Protein AF-A0AA35YWH3-F1 (afdb_monomer_lite)

Secondary structure (DSSP, 8-state):
-HHHHHHHHHHHHHHHHS--SSS-HHHHHHHHHHHHHHHHHHHHHHHHTT--------------------------------------------------------HHHHHHHHHHHHHHHHHHHHHHHHHHHHHHHHHHHHHHHHHHHHS----HHHHHHHHHHTHHHHS---------

pLDDT: mean 71.63, std 16.94, range [37.78, 98.19]

Foldseek 3Di:
DVVVVVVVVVVVVCVLVVDDDDCPPVNSVVVCVVCVVVVVVVVVVVVVPPPPPDPPPDDDDDDDDDDDDDDDDDDDDDDDDDDDDDDDDDDPPPPPPPPVPPDPPDPVVVVVVVVVVVVVVVVVVVVVVVVVVVVVVVVVVVVVVVVCVVDDPPDVVNVVCCCVVVVVPPPPDPPDPPPD

Radius of gyration: 35.23 Å; chains: 1; bounding box: 55×60×104 Å

Organism: Lactuca saligna (NCBI:txid75948)

Structure (mmCIF, N/CA/C/O backbone):
data_AF-A0AA35YWH3-F1
#
_entry.id   AF-A0AA35YWH3-F1
#
loop_
_atom_site.group_PDB
_atom_site.id
_atom_site.type_symbol
_atom_site.label_atom_id
_atom_site.label_alt_id
_atom_site.label_comp_id
_atom_site.label_asym_id
_atom_site.label_entity_id
_atom_site.label_seq_id
_atom_site.pdbx_PDB_ins_code
_atom_site.Cartn_x
_atom_site.Cartn_y
_atom_site.Cartn_z
_atom_site.occupancy
_atom_site.B_iso_or_equiv
_atom_site.auth_seq_id
_atom_site.auth_comp_id
_atom_site.auth_asym_id
_atom_site.auth_atom_id
_atom_site.pdbx_PDB_model_num
ATOM 1 N N . MET A 1 1 ? 4.180 -10.939 4.803 1.00 52.88 1 MET A N 1
ATOM 2 C CA . MET A 1 1 ? 3.339 -10.892 6.023 1.00 52.88 1 MET A CA 1
ATOM 3 C C . MET A 1 1 ? 4.145 -10.960 7.328 1.00 52.88 1 MET A C 1
ATOM 5 O O . MET A 1 1 ? 3.693 -10.379 8.300 1.00 52.88 1 MET A O 1
ATOM 9 N N . LYS A 1 2 ? 5.352 -11.561 7.345 1.00 53.25 2 LYS A N 1
ATOM 10 C CA . LYS A 1 2 ? 6.250 -11.595 8.522 1.00 53.25 2 LYS A CA 1
ATOM 11 C C . LYS A 1 2 ? 6.628 -10.203 9.080 1.00 53.25 2 LYS A C 1
ATOM 13 O O . LYS A 1 2 ? 6.675 -10.046 10.289 1.00 53.25 2 LYS A O 1
ATOM 18 N N . SER A 1 3 ? 6.790 -9.186 8.218 1.00 69.00 3 SER A N 1
ATOM 19 C CA . SER A 1 3 ? 7.099 -7.800 8.638 1.00 69.00 3 SER A CA 1
ATOM 20 C C . SER A 1 3 ? 6.069 -7.237 9.620 1.00 69.00 3 SER A C 1
ATOM 22 O O . SER A 1 3 ? 6.427 -6.806 10.701 1.00 69.00 3 SER A O 1
ATOM 24 N N . CYS A 1 4 ? 4.775 -7.359 9.309 1.00 66.88 4 CYS A N 1
ATOM 25 C CA . CYS A 1 4 ? 3.712 -6.724 10.091 1.00 66.88 4 CYS A CA 1
ATOM 26 C C . CYS A 1 4 ? 3.617 -7.248 11.538 1.00 66.88 4 CYS A C 1
ATOM 28 O O . CYS A 1 4 ? 3.264 -6.496 12.441 1.00 66.88 4 CYS A O 1
ATOM 30 N N . ILE A 1 5 ? 3.961 -8.520 11.771 1.00 68.81 5 ILE A N 1
ATOM 31 C CA . ILE A 1 5 ? 3.957 -9.121 13.114 1.00 68.81 5 ILE A CA 1
ATOM 32 C C . ILE A 1 5 ? 5.144 -8.606 13.934 1.00 68.81 5 ILE A C 1
ATOM 34 O O . ILE A 1 5 ? 4.980 -8.262 15.103 1.00 68.81 5 ILE A O 1
ATOM 38 N N . ILE A 1 6 ? 6.323 -8.514 13.315 1.00 75.69 6 ILE A N 1
ATOM 39 C CA . ILE A 1 6 ? 7.528 -7.970 13.952 1.00 75.69 6 ILE A CA 1
ATOM 40 C C . ILE A 1 6 ? 7.308 -6.493 14.302 1.00 75.69 6 ILE A C 1
ATOM 42 O O . ILE A 1 6 ? 7.589 -6.089 15.428 1.00 75.69 6 ILE A O 1
ATOM 46 N N . ASP A 1 7 ? 6.711 -5.729 13.385 1.00 75.12 7 ASP A N 1
ATOM 47 C CA . ASP A 1 7 ? 6.410 -4.307 13.573 1.00 75.12 7 ASP A CA 1
ATOM 48 C C . ASP A 1 7 ? 5.403 -4.088 14.720 1.00 75.12 7 ASP A C 1
ATOM 50 O O . ASP A 1 7 ? 5.602 -3.227 15.579 1.00 75.12 7 ASP A O 1
ATOM 54 N N . ALA A 1 8 ? 4.349 -4.912 14.799 1.00 72.38 8 ALA A N 1
ATOM 55 C CA . ALA A 1 8 ? 3.363 -4.849 15.881 1.00 72.38 8 ALA A CA 1
ATOM 56 C C . ALA A 1 8 ? 3.957 -5.238 17.245 1.00 72.38 8 ALA A C 1
ATOM 58 O O . ALA A 1 8 ? 3.665 -4.596 18.258 1.00 72.38 8 ALA A O 1
ATOM 59 N N . ASN A 1 9 ? 4.807 -6.267 17.276 1.00 75.00 9 ASN A N 1
ATOM 60 C CA . ASN A 1 9 ? 5.492 -6.692 18.495 1.00 75.00 9 ASN A CA 1
ATOM 61 C C . ASN A 1 9 ? 6.470 -5.618 18.985 1.00 75.00 9 ASN A C 1
ATOM 63 O O . ASN A 1 9 ? 6.496 -5.338 20.183 1.00 75.00 9 ASN A O 1
ATOM 67 N N . GLY A 1 10 ? 7.215 -4.987 18.073 1.00 82.00 10 GLY A N 1
ATOM 68 C CA . GLY A 1 10 ? 8.122 -3.884 18.387 1.00 82.00 10 GLY A CA 1
ATOM 69 C C . GLY A 1 10 ? 7.387 -2.690 18.990 1.00 82.00 10 GLY A C 1
ATOM 70 O O . GLY A 1 10 ? 7.772 -2.214 20.053 1.00 82.00 10 GLY A O 1
ATOM 71 N N . LEU A 1 11 ? 6.272 -2.271 18.382 1.00 81.00 11 LEU A N 1
ATOM 72 C CA . LEU A 1 11 ? 5.473 -1.147 18.878 1.00 81.00 11 LEU A CA 1
ATOM 73 C C . LEU A 1 11 ? 4.878 -1.421 20.272 1.00 81.00 11 LEU A C 1
ATOM 75 O O . LEU A 1 11 ? 4.848 -0.540 21.127 1.00 81.00 11 LEU A O 1
ATOM 79 N N . LEU A 1 12 ? 4.403 -2.648 20.521 1.00 74.19 12 LEU A N 1
ATOM 80 C CA . LEU A 1 12 ? 3.870 -3.036 21.831 1.00 74.19 12 LEU A CA 1
ATOM 81 C C . LEU A 1 12 ? 4.956 -3.054 22.908 1.00 74.19 12 LEU A C 1
ATOM 83 O O . LEU A 1 12 ? 4.699 -2.607 24.028 1.00 74.19 12 LEU A O 1
ATOM 87 N N . LEU A 1 13 ? 6.149 -3.553 22.575 1.00 77.88 13 LEU A N 1
ATOM 88 C CA . LEU A 1 13 ? 7.289 -3.553 23.485 1.00 77.88 13 LEU A CA 1
ATOM 89 C C . LEU A 1 13 ? 7.717 -2.115 23.805 1.00 77.88 13 LEU A C 1
ATOM 91 O O . LEU A 1 13 ? 7.806 -1.755 24.979 1.00 77.88 13 LEU A O 1
ATOM 95 N N . ASP A 1 14 ? 7.834 -1.277 22.774 1.00 77.56 14 ASP A N 1
ATOM 96 C CA . ASP A 1 14 ? 8.206 0.133 22.882 1.00 77.56 14 ASP A CA 1
ATOM 97 C C . ASP A 1 14 ? 7.220 0.915 23.762 1.00 77.56 14 ASP A C 1
ATOM 99 O O . ASP A 1 14 ? 7.635 1.639 24.661 1.00 77.56 14 ASP A O 1
ATOM 103 N N . ILE A 1 15 ? 5.907 0.683 23.631 1.00 71.94 15 ILE A N 1
ATOM 104 C CA . ILE A 1 15 ? 4.883 1.280 24.514 1.00 71.94 15 ILE A CA 1
ATOM 105 C C . ILE A 1 15 ? 5.063 0.846 25.980 1.00 71.94 15 ILE A C 1
ATOM 107 O O . ILE A 1 15 ? 4.792 1.627 26.902 1.00 71.94 15 ILE A O 1
ATOM 111 N N . THR A 1 16 ? 5.489 -0.398 26.225 1.00 68.38 16 THR A N 1
ATOM 112 C CA . THR A 1 16 ? 5.736 -0.891 27.591 1.00 68.38 16 THR A CA 1
ATOM 113 C C . THR A 1 16 ? 7.057 -0.401 28.186 1.00 68.38 16 THR A C 1
ATOM 115 O O . THR A 1 16 ? 7.151 -0.284 29.417 1.00 68.38 16 THR A O 1
ATOM 118 N N . GLU A 1 17 ? 8.036 -0.081 27.339 1.00 71.44 17 GLU A N 1
ATOM 119 C CA . GLU A 1 17 ? 9.391 0.334 27.709 1.00 71.44 17 GLU A CA 1
ATOM 120 C C . GLU A 1 17 ? 9.503 1.863 27.857 1.00 71.44 17 GLU A C 1
ATOM 122 O O . GLU A 1 17 ? 9.901 2.341 28.916 1.00 71.44 17 GLU A O 1
ATOM 127 N N . THR A 1 18 ? 9.011 2.649 26.892 1.00 67.44 18 THR A N 1
ATOM 128 C CA . THR A 1 18 ? 9.148 4.126 26.858 1.00 67.44 18 THR A CA 1
ATOM 129 C C . THR A 1 18 ? 8.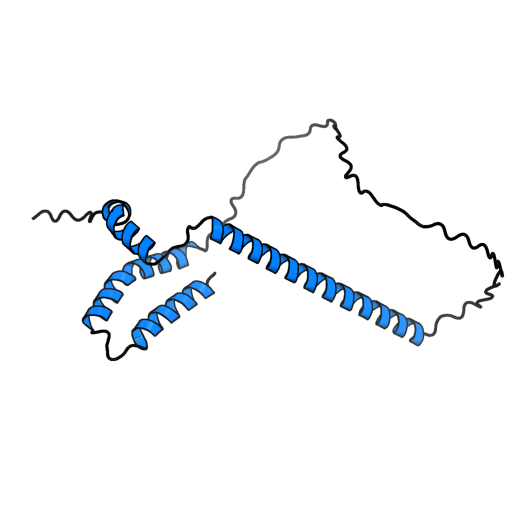318 4.896 27.891 1.00 67.44 18 THR A C 1
ATOM 131 O O . THR A 1 18 ? 8.551 6.086 28.111 1.00 67.44 18 THR A O 1
ATOM 134 N N . ARG A 1 19 ? 7.354 4.266 28.578 1.00 57.66 19 ARG A N 1
ATOM 135 C CA . ARG A 1 19 ? 6.594 4.919 29.664 1.00 57.66 19 ARG A CA 1
ATOM 136 C C . ARG A 1 19 ? 7.095 4.482 31.035 1.00 57.66 19 ARG A C 1
ATOM 138 O O . ARG A 1 19 ? 6.596 3.516 31.621 1.00 57.66 19 ARG A O 1
ATOM 145 N N . GLU A 1 20 ? 8.054 5.239 31.560 1.00 57.12 20 GLU A N 1
ATOM 146 C CA . GLU A 1 20 ? 8.771 4.898 32.793 1.00 57.12 20 GLU A CA 1
ATOM 147 C C . GLU A 1 20 ? 8.341 5.607 34.090 1.00 57.12 20 GLU A C 1
ATOM 149 O O . GLU A 1 20 ? 8.883 5.271 35.131 1.00 57.12 20 GLU A O 1
ATOM 154 N N . SER A 1 21 ? 7.334 6.491 34.140 1.00 55.59 21 SER A N 1
ATOM 155 C CA . SER A 1 21 ? 6.976 7.113 35.443 1.00 55.59 21 SER A CA 1
ATOM 156 C C . SER A 1 21 ? 5.499 7.147 35.827 1.00 55.59 21 SER A C 1
ATOM 158 O O . SER A 1 21 ? 5.190 7.317 37.003 1.00 55.59 21 SER A O 1
ATOM 160 N N . MET A 1 22 ? 4.568 6.938 34.891 1.00 54.66 22 MET A N 1
ATOM 161 C CA . MET A 1 22 ? 3.137 7.150 35.175 1.00 54.66 22 MET A CA 1
ATOM 162 C C . MET A 1 22 ? 2.283 5.883 35.095 1.00 54.66 22 MET A C 1
ATOM 164 O O . MET A 1 22 ? 1.234 5.790 35.730 1.00 54.66 22 MET A O 1
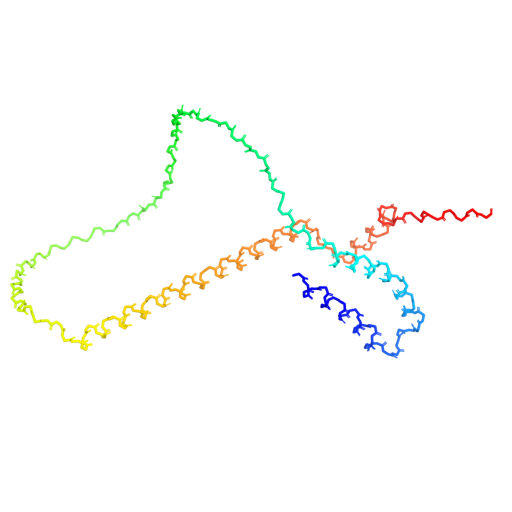ATOM 168 N N . ILE A 1 23 ? 2.733 4.878 34.341 1.00 58.81 23 ILE A N 1
ATOM 169 C CA . ILE A 1 23 ? 2.061 3.581 34.288 1.00 58.81 23 ILE A CA 1
ATOM 170 C C . ILE A 1 23 ? 2.609 2.756 35.445 1.00 58.81 23 ILE A C 1
ATOM 172 O O . ILE A 1 23 ? 3.671 2.142 35.345 1.00 58.81 23 ILE A O 1
ATOM 176 N N . THR A 1 24 ? 1.884 2.786 36.562 1.00 65.94 24 THR A N 1
ATOM 177 C CA . THR A 1 24 ? 2.186 1.997 37.757 1.00 65.94 24 THR A CA 1
ATOM 178 C C . THR A 1 24 ? 2.477 0.543 37.381 1.00 65.94 24 THR A C 1
ATOM 180 O O . THR A 1 24 ? 1.840 -0.032 36.496 1.00 65.94 24 THR A O 1
ATOM 183 N N . ILE A 1 25 ? 3.432 -0.074 38.081 1.00 69.56 25 ILE A N 1
ATOM 184 C CA . ILE A 1 25 ? 3.823 -1.489 37.933 1.00 69.56 25 ILE A CA 1
ATOM 185 C C . ILE A 1 25 ? 2.588 -2.410 37.855 1.00 69.56 25 ILE A C 1
ATOM 187 O O . ILE A 1 25 ? 2.570 -3.384 37.102 1.00 69.56 25 ILE A O 1
ATOM 191 N N . THR A 1 26 ? 1.516 -2.058 38.568 1.00 71.44 26 THR A N 1
ATOM 192 C CA . THR A 1 26 ? 0.206 -2.719 38.533 1.00 71.44 26 THR A CA 1
ATOM 193 C C . THR A 1 26 ? -0.437 -2.727 37.144 1.00 71.44 26 THR A C 1
ATOM 195 O O . THR A 1 26 ? -0.905 -3.775 36.699 1.00 71.44 26 THR A O 1
ATOM 198 N N . VAL A 1 27 ? -0.439 -1.597 36.435 1.00 74.75 27 VAL A N 1
ATOM 199 C CA . VAL A 1 27 ? -0.995 -1.492 35.079 1.00 74.75 27 VAL A CA 1
ATOM 200 C C . VAL A 1 27 ? -0.121 -2.257 34.085 1.00 74.75 27 VAL A C 1
ATOM 202 O O . VAL A 1 27 ? -0.668 -3.025 33.295 1.00 74.75 27 VAL A O 1
ATOM 205 N N . LYS A 1 28 ? 1.218 -2.172 34.182 1.00 74.88 28 LYS A N 1
ATOM 206 C CA . LYS A 1 28 ? 2.124 -2.999 33.352 1.00 74.88 28 LYS A CA 1
ATOM 207 C C . LYS A 1 28 ? 1.866 -4.498 33.565 1.00 74.88 28 LYS A C 1
ATOM 209 O O . LYS A 1 28 ? 1.711 -5.248 32.601 1.00 74.88 28 LYS A O 1
ATOM 214 N N . LYS A 1 29 ? 1.723 -4.933 34.823 1.00 79.88 29 LYS A N 1
ATOM 215 C CA . LYS A 1 29 ? 1.395 -6.324 35.181 1.00 79.88 29 LYS A CA 1
ATOM 216 C C . LYS A 1 29 ? 0.025 -6.746 34.643 1.00 79.88 29 LYS A C 1
ATOM 218 O O . LYS A 1 29 ? -0.120 -7.866 34.153 1.00 79.88 29 LYS A O 1
ATOM 223 N N . HIS A 1 30 ? -0.970 -5.862 34.708 1.00 80.88 30 HIS A N 1
ATOM 224 C CA . HIS A 1 30 ? -2.310 -6.127 34.190 1.00 80.88 30 HIS A CA 1
ATOM 225 C C . HIS A 1 30 ? -2.325 -6.253 32.659 1.00 80.88 30 HIS A C 1
ATOM 227 O O . HIS A 1 30 ? -2.864 -7.233 32.141 1.00 80.88 30 HIS A O 1
ATOM 233 N N . LEU A 1 31 ? -1.684 -5.321 31.941 1.00 79.25 31 LEU A N 1
ATOM 234 C CA . LEU A 1 31 ? -1.543 -5.383 30.483 1.00 79.25 31 LEU A CA 1
ATOM 235 C C . LEU A 1 31 ? -0.791 -6.641 30.049 1.00 79.25 31 LEU A C 1
ATOM 237 O O . LEU A 1 31 ? -1.290 -7.377 29.205 1.00 79.25 31 LEU A O 1
ATOM 241 N N . SER A 1 32 ? 0.351 -6.943 30.671 1.00 80.06 32 SER A N 1
ATOM 242 C CA . SER A 1 32 ? 1.123 -8.152 30.358 1.00 80.06 32 SER A CA 1
ATOM 243 C C . SER A 1 32 ? 0.289 -9.428 30.545 1.00 80.06 32 SER A C 1
ATOM 245 O O . SER A 1 32 ? 0.300 -10.314 29.688 1.00 80.06 32 SER A O 1
ATOM 247 N N . LYS A 1 33 ? -0.513 -9.509 31.618 1.00 87.94 33 LYS A N 1
ATOM 248 C CA . LYS A 1 33 ? -1.407 -10.653 31.862 1.00 87.94 33 LYS A CA 1
ATOM 249 C C . LYS A 1 33 ? -2.491 -10.785 30.784 1.00 87.94 33 LYS A C 1
ATOM 251 O O . LYS A 1 33 ? -2.793 -11.909 30.391 1.00 87.94 33 LYS A O 1
ATOM 256 N N . LYS A 1 34 ? -3.056 -9.670 30.304 1.00 85.25 34 LYS A N 1
ATOM 257 C CA . LYS A 1 34 ? -4.089 -9.664 29.252 1.00 85.25 34 LYS A CA 1
ATOM 258 C C . LYS A 1 34 ? -3.541 -9.904 27.846 1.00 85.25 34 LYS A C 1
ATOM 260 O O . LYS A 1 34 ? -4.227 -10.526 27.044 1.00 85.25 34 LYS A O 1
ATOM 265 N N . LEU A 1 35 ? -2.329 -9.441 27.549 1.00 82.81 35 LEU A N 1
ATOM 266 C CA . LEU A 1 35 ? -1.714 -9.597 26.228 1.00 82.81 35 LEU A CA 1
ATOM 267 C C . LEU A 1 35 ? -1.078 -10.979 26.026 1.00 82.81 35 LEU A C 1
ATOM 269 O O . LEU A 1 35 ? -0.942 -11.430 24.893 1.00 82.81 35 LEU A O 1
ATOM 273 N N . ARG A 1 36 ? -0.730 -11.696 27.103 1.00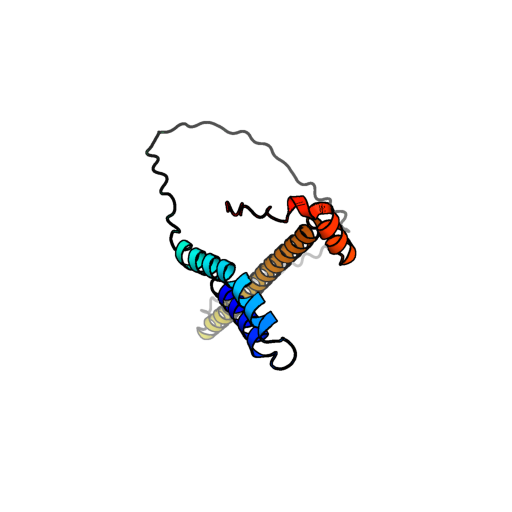 84.69 36 ARG A N 1
ATOM 274 C CA . ARG A 1 36 ? -0.084 -13.018 27.026 1.00 84.69 36 ARG A CA 1
ATOM 275 C C . ARG A 1 36 ? -0.828 -14.044 26.144 1.00 84.69 36 ARG A C 1
ATOM 277 O O . ARG A 1 36 ? -0.159 -14.683 25.335 1.00 84.69 36 ARG A O 1
ATOM 284 N N . PRO A 1 37 ? -2.162 -14.219 26.231 1.00 84.25 37 PRO A N 1
ATOM 285 C CA . PRO A 1 37 ? -2.884 -15.136 25.345 1.00 84.25 37 PRO A CA 1
ATOM 286 C C . PRO A 1 37 ? -2.841 -14.709 23.872 1.00 84.25 37 PRO A C 1
ATOM 288 O O . PRO A 1 37 ? -2.756 -15.563 22.995 1.00 84.25 37 PRO A O 1
ATOM 291 N N . VAL A 1 38 ? -2.847 -13.398 23.601 1.00 81.31 38 VAL A N 1
ATOM 292 C CA . VAL A 1 38 ? -2.771 -12.844 22.240 1.00 81.31 38 VAL A CA 1
ATOM 293 C C . VAL A 1 38 ? -1.417 -13.167 21.614 1.00 81.31 38 VAL A C 1
ATOM 295 O O . VAL A 1 38 ? -1.370 -13.698 20.508 1.00 81.31 38 VAL A O 1
ATOM 298 N N . PHE A 1 39 ? -0.321 -12.952 22.350 1.00 76.31 39 PHE A N 1
ATOM 299 C CA . PHE A 1 39 ? 1.014 -13.360 21.902 1.00 76.31 39 PHE A CA 1
ATOM 300 C C . PHE A 1 39 ? 1.107 -14.876 21.680 1.00 76.31 39 PHE A C 1
ATOM 302 O O . PHE A 1 39 ? 1.655 -15.317 20.674 1.00 76.31 39 PHE A O 1
ATOM 309 N N . ALA A 1 40 ? 0.514 -15.689 22.562 1.00 79.44 40 ALA A N 1
ATOM 310 C CA . ALA A 1 40 ? 0.487 -17.141 22.384 1.00 79.44 40 ALA A CA 1
ATOM 311 C C . ALA A 1 40 ? -0.278 -17.572 21.116 1.00 79.44 40 ALA A C 1
ATOM 313 O O . ALA A 1 40 ? 0.140 -18.507 20.434 1.00 79.44 40 ALA A O 1
ATOM 314 N N . MET A 1 41 ? -1.376 -16.891 20.774 1.00 80.06 41 MET A N 1
ATOM 315 C CA . MET A 1 41 ? -2.096 -17.118 19.518 1.00 80.06 41 MET A CA 1
ATOM 316 C C . MET A 1 41 ? -1.283 -16.682 18.296 1.00 80.06 41 MET A C 1
ATOM 318 O O . MET A 1 41 ? -1.219 -17.430 17.323 1.00 80.06 41 MET A O 1
ATOM 322 N N . LEU A 1 42 ? -0.640 -15.513 18.349 1.00 73.50 42 LEU A N 1
ATOM 323 C CA . LEU A 1 42 ? 0.199 -15.010 17.257 1.00 73.50 42 LEU A CA 1
ATOM 324 C C . LEU A 1 42 ? 1.368 -15.957 16.965 1.00 73.50 42 LEU A C 1
ATOM 326 O O . LEU A 1 42 ? 1.578 -16.310 15.809 1.00 73.50 42 LEU A O 1
ATOM 330 N N . HIS A 1 43 ? 2.047 -16.462 17.996 1.00 74.00 43 HIS A N 1
ATOM 331 C CA . HIS A 1 43 ? 3.114 -17.452 17.821 1.00 74.00 43 HIS A CA 1
ATOM 332 C C . HIS A 1 43 ? 2.610 -18.791 17.269 1.00 74.00 43 HIS A C 1
ATOM 334 O O . HIS A 1 43 ? 3.308 -19.445 16.497 1.00 74.00 43 HIS A O 1
ATOM 340 N N . ARG A 1 44 ? 1.384 -19.210 17.614 1.00 78.19 44 ARG A N 1
ATOM 341 C CA . ARG A 1 44 ? 0.767 -20.392 16.989 1.00 78.19 44 ARG A CA 1
ATOM 342 C C . ARG A 1 44 ? 0.496 -20.166 15.505 1.00 78.19 44 ARG A C 1
ATOM 344 O O . ARG A 1 44 ? 0.737 -21.067 14.713 1.00 78.19 44 ARG A O 1
ATOM 351 N N . LEU A 1 45 ? 0.028 -18.980 15.120 1.00 70.94 45 LEU A N 1
ATOM 352 C CA . LEU A 1 45 ? -0.190 -18.629 13.713 1.00 70.94 45 LEU A CA 1
ATOM 353 C C . LEU A 1 45 ? 1.125 -18.533 12.932 1.00 70.94 45 LEU A C 1
ATOM 355 O O . LEU A 1 45 ? 1.174 -18.949 11.776 1.00 70.94 45 LEU A O 1
ATOM 359 N N . GLU A 1 46 ? 2.191 -18.059 13.577 1.00 62.81 46 GLU A N 1
ATOM 360 C CA . GLU A 1 46 ? 3.537 -18.006 13.002 1.00 62.81 46 GLU A CA 1
ATOM 361 C C . GLU A 1 46 ? 4.057 -19.404 12.616 1.00 62.81 46 GLU A C 1
ATOM 363 O O . GLU A 1 46 ? 4.708 -19.541 11.584 1.00 62.81 46 GLU A O 1
ATOM 368 N N . GLY A 1 47 ? 3.677 -20.453 13.360 1.00 57.91 47 GLY A N 1
ATOM 369 C CA . GLY A 1 47 ? 3.976 -21.853 13.022 1.00 57.91 47 GLY A CA 1
ATOM 370 C C . GLY A 1 47 ? 2.979 -22.547 12.078 1.00 57.91 47 GLY A C 1
ATOM 371 O O . GLY A 1 47 ? 3.298 -23.597 11.527 1.00 57.91 47 GLY A O 1
ATOM 372 N N . VAL A 1 48 ? 1.774 -22.001 11.868 1.00 48.97 48 VAL A N 1
ATOM 373 C CA . VAL A 1 48 ? 0.723 -22.626 11.028 1.00 48.97 48 VAL A CA 1
ATOM 374 C C . VAL A 1 48 ? 0.801 -22.183 9.558 1.00 48.97 48 VAL A C 1
ATOM 376 O O . VAL A 1 48 ? 0.269 -22.858 8.678 1.00 48.97 48 VAL A O 1
ATOM 379 N N . MET A 1 49 ? 1.513 -21.097 9.242 1.00 50.41 49 MET A N 1
ATOM 380 C CA . MET A 1 49 ? 1.562 -20.537 7.881 1.00 50.41 49 MET A CA 1
ATOM 381 C C . MET A 1 49 ? 2.489 -21.254 6.875 1.00 50.41 49 MET A C 1
ATOM 383 O O . MET A 1 49 ? 2.616 -20.781 5.747 1.00 50.41 49 MET A O 1
ATOM 387 N N . GLU A 1 50 ? 3.106 -22.389 7.218 1.00 48.00 50 GLU A N 1
ATOM 388 C CA . GLU A 1 50 ? 4.069 -23.086 6.337 1.00 48.00 50 GLU A CA 1
ATOM 389 C C . GLU A 1 50 ? 3.510 -24.276 5.536 1.00 48.00 50 GLU A C 1
ATOM 391 O O . GLU A 1 50 ? 4.259 -24.968 4.852 1.00 48.00 50 GLU A O 1
ATOM 396 N N . SER A 1 51 ? 2.191 -24.490 5.521 1.00 47.97 51 SER A N 1
ATOM 397 C CA . SER A 1 51 ? 1.562 -25.502 4.655 1.00 47.97 51 SER A CA 1
ATOM 398 C C . SER A 1 51 ? 0.696 -24.876 3.561 1.00 47.97 51 SER A C 1
ATOM 400 O O . SER A 1 51 ? -0.508 -25.087 3.472 1.00 47.97 51 SER A O 1
ATOM 402 N N . SER A 1 52 ? 1.339 -24.157 2.640 1.00 46.34 52 SER A N 1
ATOM 403 C CA . SER A 1 52 ? 0.825 -23.974 1.277 1.00 46.34 52 SER A CA 1
ATOM 404 C C . SER A 1 52 ? 1.006 -25.264 0.461 1.00 46.34 52 SER A C 1
ATOM 406 O O . SER A 1 52 ? 1.559 -25.262 -0.639 1.00 46.34 52 SER A O 1
ATOM 408 N N . SER A 1 53 ? 0.544 -26.404 0.982 1.00 48.53 53 SER A N 1
ATOM 409 C CA . SER A 1 53 ? 0.345 -27.574 0.136 1.00 48.53 53 SER A CA 1
ATOM 410 C C . SER A 1 53 ? -0.887 -27.305 -0.721 1.00 48.53 53 SER A C 1
ATOM 412 O O . SER A 1 53 ? -2.031 -27.445 -0.300 1.00 48.53 53 SER A O 1
ATOM 414 N N . ILE A 1 54 ? -0.625 -26.871 -1.952 1.00 53.75 54 ILE A N 1
ATOM 415 C CA . ILE A 1 54 ? -1.580 -26.891 -3.058 1.00 53.75 54 ILE A CA 1
ATOM 416 C C . ILE A 1 54 ? -2.281 -28.260 -3.020 1.00 53.75 54 ILE A C 1
ATOM 418 O O . ILE A 1 54 ? -1.588 -29.277 -3.153 1.00 53.75 54 ILE A O 1
ATOM 422 N N . PRO A 1 55 ? -3.611 -28.339 -2.826 1.00 47.03 55 PRO A N 1
ATOM 423 C CA . PRO A 1 55 ? -4.304 -29.607 -2.948 1.00 47.03 55 PRO A CA 1
ATOM 424 C C . PRO A 1 55 ? -4.134 -30.065 -4.396 1.00 47.03 55 PRO A C 1
ATOM 426 O O . PRO A 1 55 ? -4.695 -29.481 -5.323 1.00 47.03 55 PRO A O 1
ATOM 429 N N . LYS A 1 56 ? -3.304 -31.092 -4.610 1.00 55.94 56 LYS A N 1
ATOM 430 C CA . LYS A 1 56 ? -3.235 -31.794 -5.890 1.00 55.94 56 LYS A CA 1
ATOM 431 C C . LYS A 1 56 ? -4.591 -32.459 -6.099 1.00 55.94 56 LYS A C 1
ATOM 433 O O . LYS A 1 56 ? -4.838 -33.550 -5.594 1.00 55.94 56 LYS A O 1
ATOM 438 N N . GLN A 1 57 ? -5.471 -31.776 -6.822 1.00 57.75 57 GLN A N 1
ATOM 439 C CA . GLN A 1 57 ? -6.708 -32.343 -7.329 1.00 57.75 57 GLN A CA 1
ATOM 440 C C . GLN A 1 57 ? -6.339 -33.410 -8.366 1.00 57.75 57 GLN A C 1
ATOM 442 O O . GLN A 1 57 ? -6.083 -33.120 -9.533 1.00 57.75 57 GLN A O 1
ATOM 447 N N . GLY A 1 58 ? -6.239 -34.654 -7.899 1.00 58.38 58 GLY A N 1
ATOM 448 C CA . GLY A 1 58 ? -6.196 -35.834 -8.746 1.00 58.38 58 GLY A CA 1
ATOM 449 C C . GLY A 1 58 ? -7.548 -36.010 -9.427 1.00 58.38 58 GLY A C 1
ATOM 450 O O . GLY A 1 58 ? -8.559 -36.222 -8.764 1.00 58.38 58 GLY A O 1
ATOM 451 N N . GLY A 1 59 ? -7.559 -35.905 -10.751 1.00 54.12 59 GLY A N 1
ATOM 452 C CA . GLY A 1 59 ? -8.735 -36.133 -11.583 1.00 54.12 59 GLY A CA 1
ATOM 453 C C . GLY A 1 59 ? -8.298 -36.613 -12.956 1.00 54.12 59 GLY A C 1
ATOM 454 O O . GLY A 1 59 ? -8.062 -35.823 -13.863 1.00 54.12 59 GLY A O 1
ATOM 455 N N . GLN A 1 60 ? -8.123 -37.923 -13.063 1.00 49.72 60 GLN A N 1
ATOM 456 C CA . GLN A 1 60 ? -7.734 -38.650 -14.260 1.00 49.72 60 GLN A CA 1
ATOM 457 C C . GLN A 1 60 ? -8.924 -38.721 -15.237 1.00 49.72 60 GLN A C 1
ATOM 459 O O . GLN A 1 60 ? -9.974 -39.239 -14.884 1.00 49.72 60 GLN A O 1
ATOM 464 N N . GLY A 1 61 ? -8.721 -38.165 -16.437 1.00 51.88 61 GLY A N 1
ATOM 465 C CA . GLY A 1 61 ? -9.314 -38.497 -17.742 1.00 51.88 61 GLY A CA 1
ATOM 466 C C . GLY A 1 61 ? -10.801 -38.842 -17.881 1.00 51.88 61 GLY A C 1
ATOM 467 O O . GLY A 1 61 ? -11.204 -39.922 -17.483 1.00 51.88 61 GLY A O 1
ATOM 468 N N . VAL A 1 62 ? -11.534 -38.047 -18.678 1.00 42.47 62 VAL A N 1
ATOM 469 C CA . VAL A 1 62 ? -12.479 -38.565 -19.689 1.00 42.47 62 VAL A CA 1
ATOM 470 C C . VAL A 1 62 ? -12.465 -37.667 -20.939 1.00 42.47 62 VAL A C 1
ATOM 472 O O . VAL A 1 62 ? -12.604 -36.449 -20.888 1.00 42.47 62 VAL A O 1
ATOM 475 N N . THR A 1 63 ? -12.242 -38.363 -22.045 1.00 48.44 63 THR A N 1
ATOM 476 C CA . THR A 1 63 ? -12.439 -38.137 -23.480 1.00 48.44 63 THR A CA 1
ATOM 477 C C . THR A 1 63 ? -13.440 -37.074 -23.966 1.00 48.44 63 THR A C 1
ATOM 479 O O . THR A 1 63 ? -14.570 -36.984 -23.507 1.00 48.44 63 THR A O 1
ATOM 482 N N . GLN A 1 64 ? -13.000 -36.375 -25.024 1.00 48.25 64 GLN A N 1
ATOM 483 C CA . GLN A 1 64 ? -13.728 -35.900 -26.216 1.00 48.25 64 GLN A CA 1
ATOM 484 C C . GLN A 1 64 ? -15.255 -35.695 -26.143 1.00 48.25 64 GLN A C 1
ATOM 486 O O . GLN A 1 64 ? -16.019 -36.653 -26.108 1.00 48.25 64 GLN A O 1
ATOM 491 N N . SER A 1 65 ? -15.697 -34.472 -26.456 1.00 45.84 65 SER A N 1
ATOM 492 C CA . SER A 1 65 ? -16.707 -34.277 -27.510 1.00 45.84 65 SER A CA 1
ATOM 493 C C . SER A 1 65 ? -16.637 -32.866 -28.111 1.00 45.84 65 SER A C 1
ATOM 495 O O . SER A 1 65 ? -16.475 -31.868 -27.415 1.00 45.84 65 SER A O 1
ATOM 497 N N . LYS A 1 66 ? -16.706 -32.818 -29.447 1.00 49.06 66 LYS A N 1
ATOM 498 C CA . LYS A 1 66 ? -16.973 -31.629 -30.267 1.00 49.06 66 LYS A CA 1
ATOM 499 C C . LYS A 1 66 ? -18.445 -31.233 -30.120 1.00 49.06 66 LYS A C 1
ATOM 501 O O . LYS A 1 66 ? -19.274 -32.139 -30.171 1.00 49.06 66 LYS A O 1
ATOM 506 N N . LYS A 1 67 ? -18.741 -29.926 -30.106 1.00 43.50 67 LYS A N 1
ATOM 507 C CA . LYS A 1 67 ? -19.782 -29.220 -30.902 1.00 43.50 67 LYS A CA 1
ATOM 508 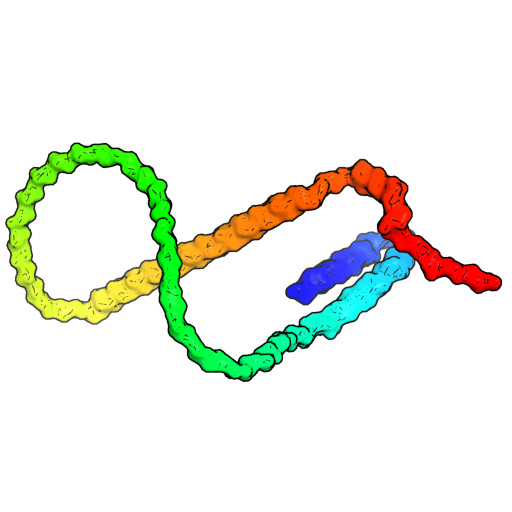C C . LYS A 1 67 ? -20.002 -27.809 -30.339 1.00 43.50 67 LYS A C 1
ATOM 510 O O . LYS A 1 67 ? -20.167 -27.654 -29.141 1.00 43.50 67 LYS A O 1
ATOM 515 N N . GLU A 1 68 ? -19.694 -26.799 -31.149 1.00 41.50 68 GLU A N 1
ATOM 516 C CA . GLU A 1 68 ? -20.633 -25.901 -31.859 1.00 41.50 68 GLU A CA 1
ATOM 517 C C . GLU A 1 68 ? -20.991 -24.647 -31.046 1.00 41.50 68 GLU A C 1
ATOM 519 O O . GLU A 1 68 ? -21.415 -24.722 -29.898 1.00 41.50 68 GLU A O 1
ATOM 524 N N . ASP A 1 69 ? -20.764 -23.497 -31.689 1.00 47.66 69 ASP A N 1
ATOM 525 C CA . ASP A 1 69 ? -21.012 -22.132 -31.218 1.00 47.66 69 ASP A CA 1
ATOM 526 C C . ASP A 1 69 ? -22.462 -21.896 -30.753 1.00 47.66 69 ASP A C 1
ATOM 528 O O . ASP A 1 69 ? -23.395 -22.568 -31.200 1.00 47.66 69 ASP A O 1
ATOM 532 N N . PRO A 1 70 ? -22.692 -20.830 -29.963 1.00 54.84 70 PRO A N 1
ATOM 533 C CA . PRO A 1 70 ? -23.255 -19.657 -30.627 1.00 54.84 70 PRO A CA 1
ATOM 534 C C . PRO A 1 70 ? -22.681 -18.308 -30.159 1.00 54.84 70 PRO A C 1
ATOM 536 O O . PRO A 1 70 ? -22.535 -18.001 -28.978 1.00 54.84 70 PRO A O 1
ATOM 539 N N . LYS A 1 71 ? -22.467 -17.455 -31.163 1.00 57.34 71 LYS A N 1
ATOM 540 C CA . LYS A 1 71 ? -22.329 -15.991 -31.118 1.00 57.34 71 LYS A CA 1
ATOM 541 C C . LYS A 1 71 ? -23.417 -15.346 -30.234 1.00 57.34 71 LYS A C 1
ATOM 543 O O . LYS A 1 71 ? -24.583 -15.719 -30.343 1.00 57.34 71 LYS A O 1
ATOM 548 N N . PRO A 1 72 ? -23.090 -14.271 -29.496 1.00 56.62 72 PRO A N 1
ATOM 549 C CA . PRO A 1 72 ? -23.646 -12.984 -29.910 1.00 56.62 72 PRO A CA 1
ATOM 550 C C . PRO A 1 72 ? -22.619 -11.848 -29.933 1.00 56.62 72 PRO A C 1
ATOM 552 O O . PRO A 1 72 ? -21.789 -11.657 -29.052 1.00 56.62 72 PRO A O 1
ATOM 555 N N . SER A 1 73 ? -22.750 -11.065 -30.999 1.00 52.47 73 SER A N 1
ATOM 556 C CA . SER A 1 73 ? -22.114 -9.780 -31.237 1.00 52.47 73 SER A CA 1
ATOM 557 C C . SER A 1 73 ? -22.727 -8.723 -30.319 1.00 52.47 73 SER A C 1
ATOM 559 O O . SER A 1 73 ? -23.918 -8.449 -30.425 1.00 52.47 73 SER A O 1
ATOM 561 N N . PHE A 1 74 ? -21.907 -8.085 -29.484 1.00 50.66 74 PHE A N 1
ATOM 562 C CA . PHE A 1 74 ? -22.240 -6.798 -28.877 1.00 50.66 74 PHE A CA 1
ATOM 563 C C . PHE A 1 74 ? -21.213 -5.753 -29.317 1.00 50.66 74 PHE A C 1
ATOM 565 O O . PHE A 1 74 ? -20.040 -5.805 -28.961 1.00 50.66 74 PHE A O 1
ATOM 572 N N . LYS A 1 75 ? -21.681 -4.825 -30.156 1.00 55.53 75 LYS A N 1
ATOM 573 C CA . LYS A 1 75 ? -20.991 -3.586 -30.529 1.00 55.53 75 LYS A CA 1
ATOM 574 C C . LYS A 1 75 ? -21.116 -2.574 -29.384 1.00 55.53 75 LYS A C 1
ATOM 576 O O . LYS A 1 75 ? -22.243 -2.329 -28.955 1.00 55.53 75 LYS A O 1
ATOM 581 N N . PRO A 1 76 ? -20.041 -1.879 -28.987 1.00 50.38 76 PRO A N 1
ATOM 582 C CA . PRO A 1 76 ? -20.159 -0.573 -28.355 1.00 50.38 76 PRO A CA 1
ATOM 583 C C . PRO A 1 76 ? -20.224 0.508 -29.441 1.00 50.38 76 PRO A C 1
ATOM 585 O O . PRO A 1 76 ? -19.297 0.692 -30.228 1.00 50.38 76 PRO A O 1
ATOM 588 N N . THR A 1 77 ? -21.349 1.213 -29.488 1.00 46.53 77 THR A N 1
ATOM 589 C CA . THR A 1 77 ? -21.561 2.420 -30.291 1.00 46.53 77 THR A CA 1
ATOM 590 C C . THR A 1 77 ? -20.743 3.569 -29.698 1.00 46.53 77 THR A C 1
ATOM 592 O O . THR A 1 77 ? -21.143 4.150 -28.694 1.00 46.53 77 THR A O 1
ATOM 595 N N . VAL A 1 78 ? -19.616 3.922 -30.321 1.00 51.59 78 VAL A N 1
ATOM 596 C CA . VAL A 1 78 ? -18.923 5.194 -30.068 1.00 51.59 78 VAL A CA 1
ATOM 597 C C . VAL A 1 78 ? -19.438 6.210 -31.086 1.00 51.59 78 VAL A C 1
ATOM 599 O O . VAL A 1 78 ? -19.202 6.079 -32.286 1.00 51.59 78 VAL A O 1
ATOM 602 N N . LYS A 1 79 ? -20.184 7.210 -30.607 1.00 47.75 79 LYS A N 1
ATOM 603 C CA . LYS A 1 79 ? -20.504 8.415 -31.376 1.00 47.75 79 LYS A CA 1
ATOM 604 C C . LYS A 1 79 ? -19.224 9.247 -31.505 1.00 47.75 79 LYS A C 1
ATOM 606 O O . LYS A 1 79 ? -18.819 9.885 -30.542 1.00 47.75 79 LYS A O 1
ATOM 611 N N . CYS A 1 80 ? -18.608 9.238 -32.684 1.00 37.78 80 CYS A N 1
ATOM 612 C CA . CYS A 1 80 ? -17.691 10.296 -33.105 1.00 37.78 80 CYS A CA 1
ATOM 613 C C . CYS A 1 80 ? -18.500 11.310 -33.914 1.00 37.78 80 CYS A C 1
ATOM 615 O O . CYS A 1 80 ? -18.913 11.026 -35.041 1.00 37.78 80 CYS A O 1
ATOM 617 N N . GLU A 1 81 ? -18.753 12.473 -33.323 1.00 45.38 81 GLU A N 1
ATOM 618 C CA . GLU A 1 81 ? -19.313 13.619 -34.027 1.00 45.38 81 GLU A CA 1
ATOM 619 C C . GLU A 1 81 ? -18.203 14.405 -34.738 1.00 45.38 81 GLU A C 1
ATOM 621 O O . GLU A 1 81 ? -17.247 14.882 -34.138 1.00 45.38 81 GLU A O 1
ATOM 626 N N . THR A 1 82 ? -18.418 14.536 -36.048 1.00 45.84 82 THR A N 1
ATOM 627 C CA . THR A 1 82 ? -18.119 15.687 -36.914 1.00 45.84 82 THR A CA 1
ATOM 628 C C . THR A 1 82 ? -16.669 16.117 -37.157 1.00 45.84 82 THR A C 1
ATOM 630 O O . THR A 1 82 ? -16.024 16.801 -36.373 1.00 45.84 82 THR A O 1
ATOM 633 N N . ALA A 1 83 ? -16.251 15.827 -38.392 1.00 56.50 83 ALA A N 1
ATOM 634 C CA . ALA A 1 83 ? -15.247 16.543 -39.168 1.00 56.50 83 ALA A CA 1
ATOM 635 C C . ALA A 1 83 ? -15.543 18.053 -39.300 1.00 56.50 83 ALA A C 1
ATOM 637 O O . ALA A 1 83 ? -16.700 18.473 -39.210 1.00 56.50 83 ALA A O 1
ATOM 638 N N . PRO A 1 84 ? -14.552 18.812 -39.793 1.00 54.72 84 PRO A N 1
ATOM 639 C CA . PRO A 1 84 ? -14.820 19.618 -40.972 1.00 54.72 84 PRO A CA 1
ATOM 640 C C . PRO A 1 84 ? -13.908 19.246 -42.144 1.00 54.72 84 PRO A C 1
ATOM 642 O O . PRO A 1 84 ? -12.696 19.090 -42.036 1.00 54.72 84 PRO A O 1
ATOM 645 N N . LYS A 1 85 ? -14.566 19.124 -43.299 1.00 60.41 85 LYS A N 1
ATOM 646 C CA . LYS A 1 85 ? -13.996 19.069 -44.643 1.00 60.41 85 LYS A CA 1
ATOM 647 C C . LYS A 1 85 ? -13.045 20.250 -44.868 1.00 60.41 85 LYS A C 1
ATOM 649 O O . LYS A 1 85 ? -13.510 21.375 -45.023 1.00 60.41 85 LYS A O 1
ATOM 654 N N . GLY A 1 86 ? -11.757 19.967 -45.009 1.00 51.38 86 GLY A N 1
ATOM 655 C CA . GLY A 1 86 ? -10.793 20.828 -45.689 1.00 51.38 86 GLY A CA 1
ATOM 656 C C . GLY A 1 86 ? -10.337 20.130 -46.961 1.00 51.38 86 GLY A C 1
ATOM 657 O O . GLY A 1 86 ? -9.538 19.202 -46.908 1.00 51.38 86 GLY A O 1
ATOM 658 N N . LYS A 1 87 ? -10.916 20.514 -48.100 1.00 65.19 87 LYS A N 1
ATOM 659 C CA . LYS A 1 87 ? -10.415 20.133 -49.420 1.00 65.19 87 LYS A CA 1
ATOM 660 C C . LYS A 1 87 ? -9.203 21.010 -49.708 1.00 65.19 87 LYS A C 1
ATOM 662 O O . LYS A 1 87 ? -9.411 22.188 -49.954 1.00 65.19 87 LYS A O 1
ATOM 667 N N . GLU A 1 88 ? -8.014 20.437 -49.805 1.00 57.25 88 GLU A N 1
ATOM 668 C CA . GLU A 1 88 ? -6.954 21.025 -50.623 1.00 57.25 88 GLU A CA 1
ATOM 669 C C . GLU A 1 88 ? -6.256 19.922 -51.416 1.00 57.25 88 GLU A C 1
ATOM 671 O O . GLU A 1 88 ? -5.542 19.068 -50.900 1.00 57.25 88 GLU A O 1
ATOM 676 N N . LYS A 1 89 ? -6.567 19.923 -52.716 1.00 64.00 89 LYS A N 1
ATOM 677 C CA . LYS A 1 89 ? -5.727 19.349 -53.756 1.00 64.00 89 LYS A CA 1
ATOM 678 C C . LYS A 1 89 ? -4.473 20.213 -53.824 1.00 64.00 89 LYS A C 1
ATOM 680 O O . LYS A 1 89 ? -4.628 21.375 -54.168 1.00 64.00 89 LYS A O 1
ATOM 685 N N . ILE A 1 90 ? -3.293 19.634 -53.653 1.00 55.88 90 ILE A N 1
ATOM 686 C CA . ILE A 1 90 ? -2.181 19.833 -54.589 1.00 55.88 90 ILE A CA 1
ATOM 687 C C . ILE A 1 90 ? -1.444 18.493 -54.664 1.00 55.88 90 ILE A C 1
ATOM 689 O O . ILE A 1 90 ? -0.731 18.085 -53.753 1.00 55.88 90 ILE A O 1
ATOM 693 N N . PHE A 1 91 ? -1.699 17.792 -55.766 1.00 52.06 91 PHE A N 1
ATOM 694 C CA . PHE A 1 91 ? -0.775 16.834 -56.353 1.00 52.06 91 PHE A CA 1
ATOM 695 C C . PHE A 1 91 ? 0.518 17.593 -56.668 1.00 52.06 91 PHE A C 1
ATOM 697 O O . PHE A 1 91 ? 0.484 18.494 -57.500 1.00 52.06 91 PHE A O 1
ATOM 704 N N . ASN A 1 92 ? 1.624 17.218 -56.038 1.00 52.78 92 ASN A N 1
ATOM 705 C CA . ASN A 1 92 ? 2.948 17.345 -56.636 1.00 52.78 92 ASN A CA 1
ATOM 706 C C . ASN A 1 92 ? 3.544 15.942 -56.639 1.00 52.78 92 ASN A C 1
ATOM 708 O O . ASN A 1 92 ? 4.197 15.504 -55.697 1.00 52.78 92 ASN A O 1
ATOM 712 N N . GLU A 1 93 ? 3.212 15.216 -57.700 1.00 58.19 93 GLU A N 1
ATOM 713 C CA . GLU A 1 93 ? 3.853 13.968 -58.086 1.00 58.19 93 GLU A CA 1
ATOM 714 C C . GLU A 1 93 ? 5.176 14.327 -58.775 1.00 58.19 93 GLU A C 1
ATOM 716 O O . GLU A 1 93 ? 5.319 14.244 -59.990 1.00 58.19 93 GLU A O 1
ATOM 721 N N . GLU A 1 94 ? 6.140 14.809 -57.990 1.00 56.41 94 GLU A N 1
ATOM 722 C CA . GLU A 1 94 ? 7.542 14.747 -58.388 1.00 56.41 94 GLU A CA 1
ATOM 723 C C . GLU A 1 94 ? 8.020 13.340 -58.051 1.00 56.41 94 GLU A C 1
ATOM 725 O O . GLU A 1 94 ? 8.271 12.994 -56.895 1.00 56.41 94 GLU A O 1
ATOM 730 N N . SER A 1 95 ? 8.093 12.497 -59.080 1.00 55.19 95 SER A N 1
ATOM 731 C CA . SER A 1 95 ? 8.796 11.226 -59.022 1.00 55.19 95 SER A CA 1
ATOM 732 C C . SER A 1 95 ? 10.274 11.519 -58.760 1.00 55.19 95 SER A C 1
ATOM 734 O O . SER A 1 95 ? 11.059 11.729 -59.689 1.00 55.19 95 SER A O 1
ATOM 736 N N . ILE A 1 96 ? 10.648 11.578 -57.485 1.00 59.91 96 ILE A N 1
ATOM 737 C CA . ILE A 1 96 ? 12.043 11.566 -57.069 1.00 59.91 96 ILE A CA 1
ATOM 738 C C . ILE A 1 96 ? 12.558 10.183 -57.458 1.00 59.91 96 ILE A C 1
ATOM 740 O O . ILE A 1 96 ? 12.288 9.184 -56.793 1.00 59.91 96 ILE A O 1
ATOM 744 N N . ILE A 1 97 ? 13.238 10.126 -58.601 1.00 59.25 97 ILE A N 1
ATOM 745 C CA . ILE A 1 97 ? 14.093 9.009 -58.978 1.00 59.25 97 ILE A CA 1
ATOM 746 C C . ILE A 1 97 ? 15.209 9.006 -57.938 1.00 59.25 97 ILE A C 1
ATOM 748 O O . ILE A 1 97 ? 16.223 9.689 -58.081 1.00 59.25 97 ILE A O 1
ATOM 752 N N . ASP A 1 98 ? 14.969 8.287 -56.846 1.00 56.47 98 ASP A N 1
ATOM 753 C CA . ASP A 1 98 ? 15.968 7.981 -55.840 1.00 56.47 98 ASP A CA 1
ATOM 754 C C . ASP A 1 98 ? 16.904 6.936 -56.454 1.00 56.47 98 ASP A C 1
ATOM 756 O O . ASP A 1 98 ? 16.789 5.733 -56.225 1.00 56.47 98 ASP A O 1
ATOM 760 N N . ASN A 1 99 ? 17.826 7.412 -57.297 1.00 58.41 99 ASN A N 1
ATOM 761 C CA . ASN A 1 99 ? 19.078 6.719 -57.588 1.00 58.41 99 ASN A CA 1
ATOM 762 C C . ASN A 1 99 ? 19.932 6.738 -56.307 1.00 58.41 99 ASN A C 1
ATOM 764 O O . ASN A 1 99 ? 21.022 7.312 -56.265 1.00 58.41 99 ASN A O 1
ATOM 768 N N . SER A 1 100 ? 19.405 6.130 -55.245 1.00 56.91 100 SER A N 1
ATOM 769 C CA . SER A 1 100 ? 20.148 5.786 -54.048 1.00 56.91 100 SER A CA 1
ATOM 770 C C . SER A 1 100 ? 20.995 4.589 -54.427 1.00 56.91 100 SER A C 1
ATOM 772 O O . SER A 1 100 ? 20.594 3.434 -54.296 1.00 56.91 100 SER A O 1
ATOM 774 N N . GLU A 1 101 ? 22.146 4.889 -55.025 1.00 59.38 101 GLU A N 1
ATOM 775 C CA . GLU A 1 101 ? 23.284 3.989 -55.061 1.00 59.38 101 GLU A CA 1
ATOM 776 C C . GLU A 1 101 ? 23.399 3.390 -53.655 1.00 59.38 101 GLU A C 1
ATOM 778 O O . GLU A 1 101 ? 23.636 4.126 -52.695 1.00 59.38 101 GLU A O 1
ATOM 783 N N . GLU A 1 102 ? 23.096 2.093 -53.547 1.00 60.44 102 GLU A N 1
ATOM 784 C CA . GLU A 1 102 ? 23.000 1.288 -52.328 1.00 60.44 102 GLU A CA 1
ATOM 785 C C . GLU A 1 102 ? 24.373 1.252 -51.643 1.00 60.44 102 GLU A C 1
ATOM 787 O O . GLU A 1 102 ? 25.126 0.283 -51.685 1.00 60.44 102 GLU A O 1
ATOM 792 N N . LYS A 1 103 ? 24.758 2.390 -51.072 1.00 65.00 103 LYS A N 1
ATOM 793 C CA . LYS A 1 103 ? 25.967 2.554 -50.290 1.00 65.00 103 LYS A CA 1
ATOM 794 C C . LYS A 1 103 ? 25.676 1.848 -48.988 1.00 65.00 103 LYS A C 1
ATOM 796 O O . LYS A 1 103 ? 24.857 2.332 -48.203 1.00 65.00 103 LYS A O 1
ATOM 801 N N . GLU A 1 104 ? 26.317 0.696 -48.795 1.00 70.94 104 GLU A N 1
ATOM 802 C CA . GLU A 1 104 ? 26.244 -0.033 -47.537 1.00 70.94 104 GLU A CA 1
ATOM 803 C C . GLU A 1 104 ? 26.374 0.970 -46.382 1.00 70.94 104 GLU A C 1
ATOM 805 O O . GLU A 1 104 ? 27.343 1.742 -46.345 1.00 70.94 104 GLU A O 1
ATOM 810 N N . PRO A 1 105 ? 25.376 1.034 -45.484 1.00 64.50 105 PRO A N 1
ATOM 811 C CA . PRO A 1 105 ? 25.391 1.997 -44.405 1.00 64.50 105 PRO A CA 1
ATOM 812 C C . PRO A 1 105 ? 26.654 1.772 -43.583 1.00 64.50 105 PRO A C 1
ATOM 814 O O . PRO A 1 105 ? 26.922 0.660 -43.122 1.00 64.50 105 PRO A O 1
ATOM 817 N N . ASP A 1 106 ? 27.426 2.845 -43.417 1.00 81.62 106 ASP A N 1
ATOM 818 C CA . ASP A 1 106 ? 28.634 2.846 -42.604 1.00 81.62 106 ASP A CA 1
ATOM 819 C C . ASP A 1 106 ? 28.346 2.165 -41.256 1.00 81.62 106 ASP A C 1
ATOM 821 O O . ASP A 1 106 ? 27.318 2.415 -40.614 1.00 81.62 106 ASP A O 1
ATOM 825 N N . LYS A 1 107 ? 29.253 1.285 -40.816 1.00 86.25 107 LYS A N 1
ATOM 826 C CA . LYS A 1 107 ? 29.103 0.505 -39.577 1.00 86.25 107 LYS A CA 1
ATOM 827 C C . LYS A 1 107 ? 28.811 1.411 -38.375 1.00 86.25 107 LYS A C 1
ATOM 829 O O . LYS A 1 107 ? 28.094 1.000 -37.460 1.00 86.25 107 LYS A O 1
ATOM 834 N N . ASN A 1 108 ? 29.317 2.647 -38.392 1.00 86.81 108 ASN A N 1
ATOM 835 C CA . ASN A 1 108 ? 29.006 3.655 -37.380 1.00 86.81 108 ASN A CA 1
ATOM 836 C C . ASN A 1 108 ? 27.553 4.158 -37.433 1.00 86.81 108 ASN A C 1
ATOM 838 O O . ASN A 1 108 ? 26.936 4.321 -36.381 1.00 86.81 108 ASN A O 1
ATOM 842 N N . GLU A 1 109 ? 26.978 4.373 -38.617 1.00 86.69 109 GLU A N 1
ATOM 843 C CA . GLU A 1 109 ? 25.581 4.806 -38.763 1.00 86.69 109 GLU A CA 1
ATOM 844 C C . GLU A 1 109 ? 24.612 3.703 -38.316 1.00 86.69 109 GLU A C 1
ATOM 846 O O . GLU A 1 109 ? 23.650 3.974 -37.589 1.00 86.69 109 GLU A O 1
ATOM 851 N N . LEU A 1 110 ? 24.904 2.441 -38.656 1.00 88.00 110 LEU A N 1
ATOM 852 C CA . LEU A 1 110 ? 24.110 1.297 -38.199 1.00 88.00 110 LEU A CA 1
ATOM 853 C C . LEU A 1 110 ? 24.107 1.193 -36.663 1.00 88.00 110 LEU A C 1
ATOM 855 O O . LEU A 1 110 ? 23.061 0.974 -36.047 1.00 88.00 110 LEU A O 1
ATOM 859 N N . LYS A 1 111 ? 25.268 1.422 -36.031 1.00 90.56 111 LYS A N 1
ATOM 860 C CA . LYS A 1 111 ? 25.403 1.447 -34.569 1.00 90.56 111 LYS A CA 1
ATOM 861 C C . LYS A 1 111 ? 24.586 2.581 -33.936 1.00 90.56 111 LYS A C 1
ATOM 863 O O . LYS A 1 111 ? 23.832 2.325 -33.000 1.00 90.56 111 LYS A O 1
ATOM 868 N N . ARG A 1 112 ? 24.648 3.801 -34.485 1.00 88.31 112 ARG A N 1
ATOM 869 C CA . ARG A 1 112 ? 23.868 4.955 -33.990 1.00 88.31 112 ARG A CA 1
ATOM 870 C C . ARG A 1 112 ? 22.357 4.770 -34.122 1.00 88.31 112 ARG A C 1
ATOM 872 O O . ARG A 1 112 ? 21.603 5.277 -33.292 1.00 88.31 112 ARG A O 1
ATOM 879 N N . ARG A 1 113 ? 21.887 4.089 -35.171 1.00 85.94 113 ARG A N 1
ATOM 880 C CA . ARG A 1 113 ? 20.458 3.760 -35.325 1.00 85.94 113 ARG A CA 1
ATOM 881 C C . ARG A 1 113 ? 20.004 2.765 -34.264 1.00 85.94 113 ARG A C 1
ATOM 883 O O . ARG A 1 113 ? 19.011 3.030 -33.597 1.00 85.94 113 ARG A O 1
ATOM 890 N N . LYS A 1 114 ? 20.782 1.703 -34.045 1.00 89.12 114 LYS A N 1
ATOM 891 C CA . LYS A 1 114 ? 20.489 0.692 -33.023 1.00 89.12 114 LYS A CA 1
ATOM 892 C C . LYS A 1 114 ? 20.474 1.273 -31.604 1.00 89.12 114 LYS A C 1
ATOM 894 O O . LYS A 1 114 ? 19.622 0.904 -30.806 1.00 89.12 114 LYS A O 1
ATOM 899 N N . GLU A 1 115 ? 21.378 2.203 -31.295 1.00 90.00 115 GLU A N 1
ATOM 900 C CA . GLU A 1 115 ? 21.387 2.907 -30.003 1.00 90.00 115 GLU A CA 1
ATOM 901 C C . GLU A 1 115 ? 20.139 3.781 -29.805 1.00 90.00 115 GLU A C 1
ATOM 903 O O . GLU A 1 115 ? 19.556 3.776 -28.724 1.00 90.00 115 GLU A O 1
ATOM 908 N N . ARG A 1 116 ? 19.684 4.492 -30.847 1.00 87.25 116 ARG A N 1
ATOM 909 C CA . ARG A 1 116 ? 18.442 5.283 -30.777 1.00 87.25 116 ARG A CA 1
ATOM 910 C C . ARG A 1 116 ? 17.202 4.411 -30.603 1.00 87.25 116 ARG A C 1
ATOM 912 O O . ARG A 1 116 ? 16.319 4.773 -29.836 1.00 87.25 116 ARG A O 1
ATOM 919 N N . GLU A 1 117 ? 17.139 3.283 -31.301 1.00 87.50 117 GLU A N 1
ATOM 920 C CA . GLU A 1 117 ? 16.030 2.332 -31.181 1.00 87.50 117 GLU A CA 1
ATOM 921 C C . GLU A 1 117 ? 15.971 1.725 -29.773 1.00 87.50 117 GLU A C 1
ATOM 923 O O . GLU A 1 117 ? 14.926 1.777 -29.130 1.00 87.50 117 GLU A O 1
ATOM 928 N N . ALA A 1 118 ? 17.118 1.298 -29.231 1.00 89.88 118 ALA A N 1
ATOM 929 C CA . ALA A 1 118 ? 17.207 0.797 -27.860 1.00 89.88 118 ALA A CA 1
ATOM 930 C C . ALA A 1 118 ? 16.773 1.842 -26.811 1.00 89.88 118 ALA A C 1
ATOM 932 O O . ALA A 1 118 ? 16.094 1.494 -25.847 1.00 89.88 118 ALA A O 1
ATOM 933 N N . GLN A 1 119 ? 17.113 3.123 -27.007 1.00 86.94 119 GLN A N 1
ATOM 934 C CA . GLN A 1 119 ? 16.651 4.200 -26.119 1.00 86.94 119 GLN A CA 1
ATOM 935 C C . GLN A 1 119 ? 15.133 4.412 -26.179 1.00 86.94 119 GLN A C 1
ATOM 937 O O . GLN A 1 119 ? 14.507 4.669 -25.149 1.00 86.94 119 GLN A O 1
ATOM 942 N N . MET A 1 120 ? 14.523 4.315 -27.366 1.00 84.44 120 MET A N 1
ATOM 943 C CA . MET A 1 120 ? 13.065 4.428 -27.482 1.00 84.44 120 MET A CA 1
ATOM 944 C C . MET A 1 120 ? 12.353 3.264 -26.790 1.00 84.44 120 MET A C 1
ATOM 946 O O . MET A 1 120 ? 11.337 3.485 -26.125 1.00 84.44 120 MET A O 1
ATOM 950 N N . ASP A 1 121 ? 12.901 2.055 -26.901 1.00 91.81 121 ASP A N 1
ATOM 951 C CA . ASP A 1 121 ? 12.360 0.872 -26.233 1.00 91.81 121 ASP A CA 1
ATOM 952 C C . ASP A 1 121 ? 12.425 1.003 -24.708 1.00 91.81 121 ASP A C 1
ATOM 954 O O . ASP A 1 121 ? 11.435 0.730 -24.024 1.00 91.81 121 ASP A O 1
ATOM 958 N N . GLU A 1 122 ? 13.543 1.493 -24.165 1.00 93.50 122 GLU A N 1
ATOM 959 C CA . GLU A 1 122 ? 13.695 1.734 -22.726 1.00 93.50 122 GLU A CA 1
ATOM 960 C C . GLU A 1 122 ? 12.668 2.753 -22.211 1.00 93.50 122 GLU A C 1
ATOM 962 O O . GLU A 1 122 ? 11.979 2.504 -21.220 1.00 93.50 122 GLU A O 1
ATOM 967 N N . HIS A 1 123 ? 12.473 3.861 -22.930 1.00 95.50 123 HIS A N 1
ATOM 968 C CA . HIS A 1 123 ? 11.473 4.862 -22.558 1.00 95.50 123 HIS A CA 1
ATOM 969 C C . HIS A 1 123 ? 10.043 4.290 -22.569 1.00 95.50 123 HIS A C 1
ATOM 971 O O . HIS A 1 123 ? 9.252 4.567 -21.665 1.00 95.50 123 HIS A O 1
ATOM 977 N N . GLN A 1 124 ? 9.702 3.445 -23.548 1.00 95.25 124 GLN A N 1
ATOM 978 C CA . GLN A 1 124 ? 8.399 2.770 -23.581 1.00 95.25 124 GLN A CA 1
ATOM 979 C C . GLN A 1 124 ? 8.215 1.760 -22.445 1.00 95.25 124 GLN A C 1
ATOM 981 O O . GLN A 1 124 ? 7.086 1.537 -21.998 1.00 95.25 124 GLN A O 1
ATOM 986 N N . ILE A 1 125 ? 9.289 1.110 -21.998 1.00 96.50 125 ILE A N 1
ATOM 987 C CA . ILE A 1 125 ? 9.244 0.220 -20.833 1.00 96.50 125 ILE A CA 1
ATOM 988 C C . ILE A 1 125 ? 8.942 1.042 -19.579 1.00 96.50 125 ILE A C 1
ATOM 990 O O . ILE A 1 125 ? 8.004 0.705 -18.857 1.00 96.50 125 ILE A O 1
ATOM 994 N N . ILE A 1 126 ? 9.653 2.156 -19.381 1.00 96.62 126 ILE A N 1
ATOM 995 C CA . ILE A 1 126 ? 9.458 3.048 -18.229 1.00 96.62 126 ILE A CA 1
ATOM 996 C C . ILE A 1 126 ? 8.023 3.590 -18.186 1.00 96.62 126 ILE A C 1
ATOM 998 O O . ILE A 1 126 ? 7.397 3.571 -17.126 1.00 96.62 126 ILE A O 1
ATOM 1002 N N . ILE A 1 127 ? 7.468 4.022 -19.326 1.00 97.38 127 ILE A N 1
ATOM 1003 C CA . ILE A 1 127 ? 6.072 4.489 -19.393 1.00 97.38 127 ILE A CA 1
ATOM 1004 C C . ILE A 1 127 ? 5.108 3.382 -18.957 1.00 97.38 127 ILE A C 1
ATOM 1006 O O . ILE A 1 127 ? 4.266 3.608 -18.089 1.00 97.38 127 ILE A O 1
ATOM 1010 N N . ARG A 1 128 ? 5.242 2.175 -19.521 1.00 97.12 128 ARG A N 1
ATOM 1011 C CA . ARG A 1 128 ? 4.344 1.054 -19.201 1.00 97.12 128 ARG A CA 1
ATOM 1012 C C . ARG A 1 128 ? 4.432 0.642 -17.734 1.00 97.12 128 ARG A C 1
ATOM 1014 O O . ARG A 1 128 ? 3.413 0.304 -17.133 1.00 97.12 128 ARG A O 1
ATOM 1021 N N . GLU A 1 129 ? 5.626 0.676 -17.153 1.00 97.81 129 GLU A N 1
ATOM 1022 C CA . GLU A 1 129 ? 5.828 0.387 -15.733 1.00 97.81 129 GLU A CA 1
ATOM 1023 C C . GLU A 1 129 ? 5.167 1.447 -14.838 1.00 97.81 129 GLU A C 1
ATOM 1025 O O . GLU A 1 129 ? 4.467 1.099 -13.882 1.00 97.81 129 GLU A O 1
ATOM 1030 N N . ALA A 1 130 ? 5.325 2.731 -15.172 1.00 97.94 130 ALA A N 1
ATOM 1031 C CA . ALA A 1 130 ? 4.697 3.827 -14.440 1.00 97.94 130 ALA A CA 1
ATOM 1032 C C . ALA A 1 130 ? 3.161 3.752 -14.497 1.00 97.94 130 ALA A C 1
ATOM 1034 O O . ALA A 1 130 ? 2.506 3.847 -13.457 1.00 97.94 130 ALA A O 1
ATOM 1035 N N . GLU A 1 131 ? 2.587 3.496 -15.676 1.00 97.88 131 GLU A N 1
ATOM 1036 C CA . GLU A 1 131 ? 1.139 3.321 -15.855 1.00 97.88 131 GLU A CA 1
ATOM 1037 C C . GLU A 1 131 ? 0.599 2.121 -15.064 1.00 97.88 131 GLU A C 1
ATOM 1039 O O . GLU A 1 131 ? -0.453 2.208 -14.422 1.00 97.88 131 GLU A O 1
ATOM 1044 N N . ALA A 1 132 ? 1.320 0.995 -15.071 1.00 98.19 132 ALA A N 1
ATOM 1045 C CA . ALA A 1 132 ? 0.934 -0.185 -14.304 1.00 98.19 132 ALA A CA 1
ATOM 1046 C C . ALA A 1 132 ? 0.940 0.099 -12.795 1.00 98.19 132 ALA A C 1
ATOM 1048 O O . ALA A 1 132 ? 0.008 -0.294 -12.087 1.00 98.19 132 ALA A O 1
ATOM 1049 N N . LYS A 1 133 ? 1.955 0.818 -12.306 1.00 97.56 133 LYS A N 1
ATOM 1050 C CA . LYS A 1 133 ? 2.058 1.204 -10.896 1.00 97.56 133 LYS A CA 1
ATOM 1051 C C . LYS A 1 133 ? 0.939 2.161 -10.483 1.00 97.56 133 LYS A C 1
ATOM 1053 O O . LYS A 1 133 ? 0.297 1.926 -9.459 1.00 97.56 133 LYS A O 1
ATOM 1058 N N . GLU A 1 134 ? 0.659 3.180 -11.294 1.00 97.81 134 GLU A N 1
ATOM 1059 C CA . GLU A 1 134 ? -0.437 4.124 -11.044 1.00 97.81 134 GLU A CA 1
ATOM 1060 C C . GLU A 1 134 ? -1.794 3.406 -11.010 1.00 97.81 134 GLU A C 1
ATOM 1062 O O . GLU A 1 134 ? -2.635 3.673 -10.148 1.00 97.81 134 GLU A O 1
ATOM 1067 N N . LYS A 1 135 ? -2.009 2.442 -11.914 1.00 98.19 135 LYS A N 1
ATOM 1068 C CA . LYS A 1 135 ? -3.238 1.644 -11.936 1.00 98.19 135 LYS A CA 1
ATOM 1069 C C . LYS A 1 135 ? -3.428 0.849 -10.641 1.00 98.19 135 LYS A C 1
ATOM 1071 O O . LYS A 1 135 ? -4.524 0.875 -10.083 1.00 98.19 135 LYS A O 1
ATOM 1076 N N . VAL A 1 136 ? -2.381 0.184 -10.149 1.00 97.81 136 VAL A N 1
ATOM 1077 C CA . VAL A 1 136 ? -2.434 -0.577 -8.887 1.00 97.81 136 VAL A CA 1
ATOM 1078 C C . VAL A 1 136 ? -2.743 0.341 -7.702 1.00 97.81 136 VAL A C 1
ATOM 1080 O O . VAL A 1 136 ? -3.567 -0.005 -6.855 1.00 97.81 136 VAL A O 1
ATOM 1083 N N . GLU A 1 137 ? -2.127 1.522 -7.648 1.00 97.88 137 GLU A N 1
ATOM 1084 C CA . GLU A 1 137 ? -2.379 2.502 -6.587 1.00 97.88 137 GLU A CA 1
ATOM 1085 C C . GLU A 1 137 ? -3.827 3.010 -6.612 1.00 97.88 137 GLU A C 1
ATOM 1087 O O . GLU A 1 137 ? -4.503 3.031 -5.579 1.00 97.88 137 GLU A O 1
ATOM 1092 N N . ARG A 1 138 ? -4.347 3.327 -7.802 1.00 97.94 138 ARG A N 1
ATOM 1093 C CA . ARG A 1 138 ? -5.736 3.763 -7.980 1.00 97.94 138 ARG A CA 1
ATOM 1094 C C . ARG A 1 138 ? -6.731 2.677 -7.567 1.00 97.94 138 ARG A C 1
ATOM 1096 O O . ARG A 1 138 ? -7.705 2.968 -6.875 1.00 97.94 138 ARG A O 1
ATOM 1103 N N . GLU A 1 139 ? -6.488 1.424 -7.949 1.00 97.88 139 GLU A N 1
ATOM 1104 C CA . GLU A 1 139 ? -7.322 0.285 -7.543 1.00 97.88 139 GLU A CA 1
ATOM 1105 C C . GLU A 1 139 ? -7.288 0.065 -6.022 1.00 97.88 139 GLU A C 1
ATOM 1107 O O . GLU A 1 139 ? -8.336 -0.148 -5.404 1.00 97.88 139 GLU A O 1
ATOM 1112 N N . ALA A 1 140 ? -6.113 0.183 -5.396 1.00 97.06 140 ALA A N 1
ATOM 1113 C CA . ALA A 1 140 ? -5.974 0.103 -3.944 1.00 97.06 140 ALA A CA 1
ATOM 1114 C C . ALA A 1 140 ? -6.738 1.231 -3.232 1.00 97.06 140 ALA A C 1
ATOM 1116 O O . ALA A 1 140 ? -7.408 0.982 -2.226 1.00 97.06 140 ALA A O 1
ATOM 1117 N N . GLN A 1 141 ? -6.700 2.451 -3.772 1.00 97.56 141 GLN A N 1
ATOM 1118 C CA . GLN A 1 141 ? -7.439 3.588 -3.229 1.00 97.56 141 GLN A CA 1
ATOM 1119 C C . GLN A 1 141 ? -8.955 3.392 -3.346 1.00 97.56 141 GLN A C 1
ATOM 1121 O O . GLN A 1 141 ? -9.672 3.578 -2.363 1.00 97.56 141 GLN A O 1
ATOM 1126 N N . VAL A 1 142 ? -9.451 2.942 -4.503 1.00 97.38 142 VAL A N 1
ATOM 1127 C CA . VAL A 1 142 ? -10.876 2.616 -4.690 1.00 97.38 142 VAL A CA 1
ATOM 1128 C C . VAL A 1 142 ? -11.314 1.518 -3.722 1.00 97.38 142 VAL A C 1
ATOM 1130 O O . VAL A 1 142 ? -12.368 1.626 -3.091 1.00 97.38 142 VAL A O 1
ATOM 1133 N N . MET A 1 143 ? -10.494 0.479 -3.545 1.00 95.62 143 MET A N 1
ATOM 1134 C CA . MET A 1 143 ? -10.767 -0.578 -2.574 1.00 95.62 143 MET A CA 1
ATOM 1135 C C . MET A 1 143 ? -10.832 -0.019 -1.148 1.00 95.62 143 MET A C 1
ATOM 1137 O O . MET A 1 143 ? -11.744 -0.370 -0.398 1.00 95.62 143 MET A O 1
ATOM 1141 N N . LEU A 1 144 ? -9.910 0.865 -0.769 1.00 95.19 144 LEU A N 1
ATOM 1142 C CA . LEU A 1 144 ? -9.903 1.491 0.551 1.00 95.19 144 LEU A CA 1
ATOM 1143 C C . LEU A 1 144 ? -11.167 2.325 0.786 1.00 95.19 144 LEU A C 1
ATOM 1145 O O . LEU A 1 144 ? -11.810 2.167 1.824 1.00 95.19 144 LEU A O 1
ATOM 1149 N N . GLU A 1 145 ? -11.556 3.158 -0.178 1.00 94.06 145 GLU A N 1
ATOM 1150 C CA . GLU A 1 145 ? -12.782 3.958 -0.092 1.00 94.06 145 GLU A CA 1
ATOM 1151 C C . GLU A 1 145 ? -14.035 3.073 -0.032 1.00 94.06 145 GLU A C 1
ATOM 1153 O O . GLU A 1 145 ? -14.901 3.286 0.816 1.00 94.06 145 GLU A O 1
ATOM 1158 N N . SER A 1 146 ? -14.103 1.999 -0.826 1.00 93.88 146 SER A N 1
ATOM 1159 C CA . SER A 1 146 ? -15.213 1.038 -0.736 1.00 93.88 146 SER A CA 1
ATOM 1160 C C . SER A 1 146 ? -15.290 0.353 0.634 1.00 93.88 146 SER A C 1
ATOM 1162 O O . SER A 1 146 ? -16.380 0.145 1.165 1.00 93.88 146 SER A O 1
ATOM 1164 N N . ARG A 1 147 ? -14.142 0.054 1.258 1.00 88.81 147 ARG A N 1
ATOM 1165 C CA . ARG A 1 147 ? -14.088 -0.542 2.600 1.00 88.81 147 ARG A CA 1
ATOM 1166 C C . ARG A 1 147 ? -14.515 0.452 3.669 1.00 88.81 147 ARG A C 1
ATOM 1168 O O . ARG A 1 147 ? -15.196 0.050 4.606 1.00 88.81 147 ARG A O 1
ATOM 1175 N N . LYS A 1 148 ? -14.180 1.737 3.522 1.00 88.88 148 LYS A N 1
ATOM 1176 C CA . LYS A 1 148 ? -14.674 2.791 4.422 1.00 88.88 148 LYS A CA 1
ATOM 1177 C C . LYS A 1 148 ? -16.200 2.883 4.417 1.00 88.88 148 LYS A C 1
ATOM 1179 O O . LYS A 1 148 ? -16.762 3.202 5.452 1.00 88.88 148 LYS A O 1
ATOM 1184 N N . LEU A 1 149 ? -16.869 2.568 3.305 1.00 88.62 149 LEU A N 1
ATOM 1185 C CA . LEU A 1 149 ? -18.338 2.546 3.238 1.00 88.62 149 LEU A CA 1
ATOM 1186 C C . LEU A 1 149 ? -18.967 1.335 3.945 1.00 88.62 149 LEU A C 1
ATOM 1188 O O . LEU A 1 149 ? -20.118 1.414 4.367 1.00 88.62 149 LEU A O 1
ATOM 1192 N N . LEU A 1 150 ? -18.233 0.226 4.088 1.00 89.31 150 LEU A N 1
ATOM 1193 C CA . LEU A 1 150 ? -18.719 -0.971 4.789 1.00 89.31 150 LEU A CA 1
ATOM 1194 C C . LEU A 1 150 ? -18.710 -0.805 6.307 1.00 89.31 150 LEU A C 1
ATOM 1196 O O . LEU A 1 150 ? -19.496 -1.449 7.001 1.00 89.31 150 LEU A O 1
ATOM 1200 N N . PHE A 1 151 ? -17.826 0.045 6.827 1.00 83.50 151 PHE A N 1
ATOM 1201 C CA . PHE A 1 151 ? -17.759 0.322 8.250 1.00 83.50 151 PHE A CA 1
ATOM 1202 C C . PHE A 1 151 ? -18.438 1.654 8.540 1.00 83.50 151 PHE A C 1
ATOM 1204 O O . PHE A 1 151 ? -18.048 2.679 7.984 1.00 83.50 151 PHE A O 1
ATOM 1211 N N . PRO A 1 152 ? -19.434 1.687 9.432 1.00 83.50 152 PRO A N 1
ATOM 1212 C CA . PRO A 1 152 ? -19.968 2.960 9.867 1.00 83.50 152 PRO A CA 1
ATOM 1213 C C . PRO A 1 152 ? -18.861 3.818 10.486 1.00 83.50 152 PRO A C 1
ATOM 1215 O O . PRO A 1 152 ? -17.892 3.301 11.042 1.00 83.50 152 PRO A O 1
ATOM 1218 N N . VAL A 1 153 ? -19.035 5.140 10.455 1.00 85.81 153 VAL A N 1
ATOM 1219 C CA . VAL A 1 153 ? -18.134 6.050 11.169 1.00 85.81 153 VAL A CA 1
ATOM 1220 C C . VAL A 1 153 ? -18.161 5.698 12.659 1.00 85.81 153 VAL A C 1
ATOM 1222 O O . VAL A 1 153 ? -19.148 5.940 13.364 1.00 85.81 153 VAL A O 1
ATOM 1225 N N . TRP A 1 154 ? -17.062 5.120 13.136 1.00 84.12 154 TRP A N 1
ATOM 1226 C CA . TRP A 1 154 ? -16.841 4.786 14.537 1.00 84.12 154 TRP A CA 1
ATOM 1227 C C . TRP A 1 154 ? -16.500 6.055 15.314 1.00 84.12 154 TRP A C 1
ATOM 1229 O O . TRP A 1 154 ? -15.342 6.368 15.582 1.00 84.12 154 TRP A O 1
ATOM 1239 N N . THR A 1 155 ? -17.526 6.834 15.648 1.00 89.56 155 THR A N 1
ATOM 1240 C CA . THR A 1 155 ? -17.359 7.958 16.572 1.00 89.56 155 THR A CA 1
ATOM 1241 C C . THR A 1 155 ? -17.158 7.433 17.993 1.00 89.56 155 THR A C 1
ATOM 1243 O O . THR A 1 155 ? -17.722 6.403 18.361 1.00 89.56 155 THR A O 1
ATOM 1246 N N . LEU A 1 156 ? -16.398 8.156 18.823 1.00 86.81 156 LEU A N 1
ATOM 1247 C CA . LEU A 1 156 ? -16.175 7.783 20.227 1.00 86.81 156 LEU A CA 1
ATOM 1248 C C . LEU A 1 156 ? -17.498 7.539 20.971 1.00 86.81 156 LEU A C 1
ATOM 1250 O O . LEU A 1 156 ? -17.630 6.557 21.693 1.00 86.81 156 LEU A O 1
ATOM 1254 N N . LYS A 1 157 ? -18.496 8.394 20.727 1.00 92.19 157 LYS A N 1
ATOM 1255 C CA . LYS A 1 157 ? -19.843 8.256 21.288 1.00 92.19 157 LYS A CA 1
ATOM 1256 C C . LYS A 1 157 ? -20.525 6.963 20.837 1.00 92.19 157 LYS A C 1
ATOM 1258 O O . LYS A 1 157 ? -21.139 6.291 21.654 1.00 92.19 157 LYS A O 1
ATOM 1263 N N . ARG A 1 158 ? -20.407 6.599 19.556 1.00 87.19 158 ARG A N 1
ATOM 1264 C CA . ARG A 1 158 ? -20.954 5.337 19.044 1.00 87.19 158 ARG A CA 1
ATOM 1265 C C . ARG A 1 158 ? -20.276 4.138 19.698 1.00 87.19 158 ARG A C 1
ATOM 1267 O O . ARG A 1 158 ? -20.983 3.263 20.167 1.00 87.19 158 ARG A O 1
ATOM 1274 N N . ILE A 1 159 ? -18.945 4.140 19.793 1.00 86.19 159 ILE A N 1
ATOM 1275 C CA . ILE A 1 159 ? -18.189 3.076 20.474 1.00 86.19 159 ILE A CA 1
ATOM 1276 C C . ILE A 1 159 ? -18.652 2.939 21.929 1.00 86.19 159 ILE A C 1
ATOM 1278 O O . ILE A 1 159 ? -18.880 1.829 22.391 1.00 86.19 159 ILE A O 1
ATOM 1282 N N . GLN A 1 160 ? -18.806 4.056 22.646 1.00 86.75 160 GLN A N 1
ATOM 1283 C CA . GLN A 1 160 ? -19.272 4.053 24.034 1.00 86.75 160 GLN A CA 1
ATOM 1284 C C . GLN A 1 160 ? -20.693 3.501 24.161 1.00 86.75 160 GLN A C 1
ATOM 1286 O O . GLN A 1 160 ? -20.923 2.643 25.005 1.00 86.75 160 GLN A O 1
ATOM 1291 N N . ASN A 1 161 ? -21.619 3.950 23.312 1.00 87.88 161 ASN A N 1
ATOM 1292 C CA . ASN A 1 161 ? -22.995 3.462 23.325 1.00 87.88 161 ASN A CA 1
ATOM 1293 C C . ASN A 1 161 ? -23.054 1.967 22.998 1.00 87.88 161 ASN A C 1
ATOM 1295 O O . ASN A 1 161 ? -23.656 1.207 23.736 1.00 87.88 161 ASN A O 1
ATOM 1299 N N . GLU A 1 162 ? -22.365 1.521 21.950 1.00 84.50 162 GLU A N 1
ATOM 1300 C CA . GLU A 1 162 ? -22.363 0.117 21.528 1.00 84.50 162 GLU A CA 1
ATOM 1301 C C . GLU A 1 162 ? -21.678 -0.782 22.573 1.00 84.50 162 GLU A C 1
ATOM 1303 O O . GLU A 1 162 ? -22.149 -1.880 22.851 1.00 84.50 162 GLU A O 1
ATOM 1308 N N . ALA A 1 163 ? -20.627 -0.295 23.243 1.00 82.81 163 ALA A N 1
ATOM 1309 C CA . ALA A 1 163 ? -19.990 -1.003 24.352 1.00 82.81 163 ALA A CA 1
ATOM 1310 C C . ALA A 1 163 ? -20.890 -1.118 25.593 1.00 82.81 163 ALA A C 1
ATOM 1312 O O . ALA A 1 163 ? -20.793 -2.115 26.304 1.00 82.81 163 ALA A O 1
ATOM 1313 N N . VAL A 1 164 ? -21.735 -0.119 25.867 1.00 83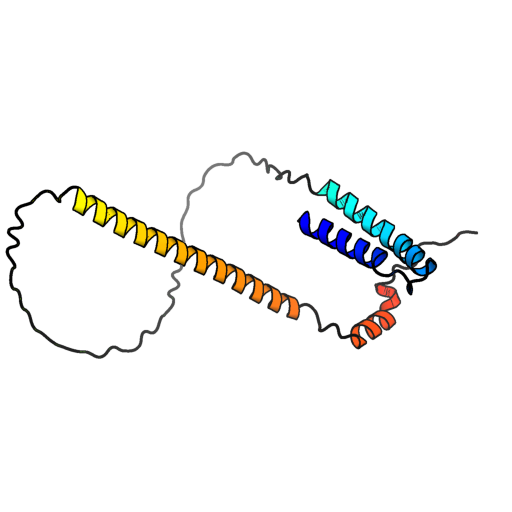.12 164 VAL A N 1
ATOM 1314 C CA . VAL A 1 164 ? -22.685 -0.141 26.990 1.00 83.12 164 VAL A CA 1
ATOM 1315 C C . VAL A 1 164 ? -23.902 -0.999 26.645 1.00 83.12 164 VAL A C 1
ATOM 1317 O O . VAL A 1 164 ? -24.238 -1.896 27.413 1.00 83.12 164 VAL A O 1
ATOM 1320 N N . ASP A 1 165 ? -24.501 -0.786 25.475 1.00 80.19 165 ASP A N 1
ATOM 1321 C CA . ASP A 1 165 ? -25.763 -1.402 25.054 1.00 80.19 165 ASP A CA 1
ATOM 1322 C C . ASP A 1 165 ? -25.595 -2.860 24.596 1.00 80.19 165 ASP A C 1
ATOM 1324 O O . ASP A 1 165 ? -26.501 -3.671 24.774 1.00 80.19 165 ASP A O 1
ATOM 1328 N N . MET A 1 166 ? -24.434 -3.227 24.039 1.00 72.31 166 MET A N 1
ATOM 1329 C CA . MET A 1 166 ? -24.138 -4.589 23.567 1.00 72.31 166 MET A CA 1
ATOM 1330 C C . MET A 1 166 ? -23.132 -5.322 24.459 1.00 72.31 166 MET A C 1
ATOM 1332 O O . MET A 1 166 ? -22.419 -6.219 23.993 1.00 7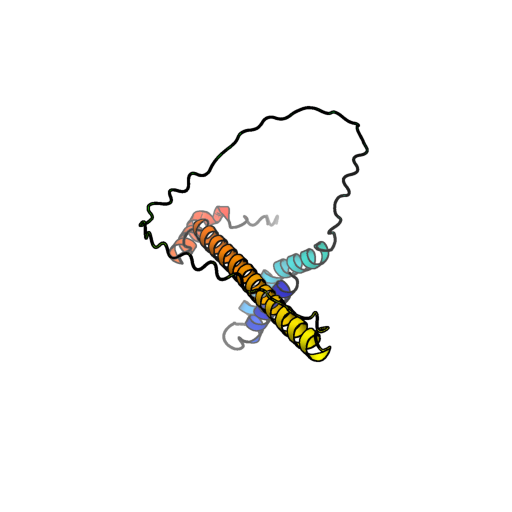2.31 166 MET A O 1
ATOM 1336 N N . THR A 1 167 ? -23.064 -4.970 25.749 1.00 65.12 167 THR A N 1
ATOM 1337 C CA . THR A 1 167 ? -22.175 -5.649 26.709 1.00 65.12 167 THR A CA 1
ATOM 1338 C C . THR A 1 167 ? -22.361 -7.166 26.650 1.00 65.12 167 THR A C 1
ATOM 1340 O O . THR A 1 167 ? -21.372 -7.883 26.585 1.00 65.12 167 THR A O 1
ATOM 1343 N N . SER A 1 168 ? -23.599 -7.662 26.559 1.00 64.44 168 SER A N 1
ATOM 1344 C CA . SER A 1 168 ? -23.905 -9.102 26.510 1.00 64.44 168 SER A CA 1
ATOM 1345 C C . SER A 1 168 ? -23.462 -9.820 25.230 1.00 64.44 168 SER A C 1
ATOM 1347 O O . SER A 1 168 ? -23.357 -11.042 25.228 1.00 64.44 168 SER A O 1
ATOM 1349 N N . GLN A 1 169 ? -23.215 -9.094 24.137 1.00 66.81 169 GLN A N 1
ATOM 1350 C CA . GLN A 1 169 ? -22.969 -9.697 22.824 1.00 66.81 169 GLN A CA 1
ATOM 1351 C C . GLN A 1 169 ? -21.478 -9.803 22.488 1.00 66.81 169 GLN A C 1
ATOM 1353 O O . GLN A 1 169 ? -21.074 -10.703 21.754 1.00 66.81 169 GLN A O 1
ATOM 1358 N N . TYR A 1 170 ? -20.656 -8.908 23.046 1.00 61.09 170 TYR A N 1
ATOM 1359 C CA . TYR A 1 170 ? -19.206 -8.882 22.815 1.00 61.09 170 TYR A CA 1
ATOM 1360 C C . TYR A 1 170 ? -18.373 -9.192 24.053 1.00 61.09 170 TYR A C 1
ATOM 1362 O O . TYR A 1 170 ? -17.203 -9.563 23.922 1.00 61.09 170 TYR A O 1
ATOM 1370 N N . TRP A 1 171 ? -18.942 -9.073 25.254 1.00 62.53 171 TRP A N 1
ATOM 1371 C CA . TRP A 1 171 ? -18.311 -9.662 26.421 1.00 62.53 171 TRP A CA 1
ATOM 1372 C C . TRP A 1 171 ? -18.700 -11.125 26.429 1.00 62.53 171 TRP A C 1
ATOM 1374 O O . TRP A 1 171 ? -19.815 -11.476 26.794 1.00 62.53 171 TRP A O 1
ATOM 1384 N N . LEU A 1 172 ? -17.760 -11.965 25.992 1.00 58.00 172 LEU A N 1
ATOM 1385 C CA . LEU A 1 172 ? -17.736 -13.381 26.334 1.00 58.00 172 LEU A CA 1
ATOM 1386 C C . LEU A 1 172 ? -18.162 -13.494 27.799 1.00 58.00 172 LEU A C 1
ATOM 1388 O O . LEU A 1 172 ? -17.434 -13.017 28.677 1.00 58.00 172 LEU A O 1
ATOM 1392 N N . GLU A 1 173 ? -19.350 -14.050 28.048 1.00 58.94 173 GLU A N 1
ATOM 1393 C CA . GLU A 1 173 ? -19.769 -14.383 29.402 1.00 58.94 173 GLU A CA 1
ATOM 1394 C C . GLU A 1 173 ? -18.591 -15.098 30.071 1.00 58.94 173 GLU A C 1
ATOM 1396 O O . GLU A 1 173 ? -17.978 -15.975 29.447 1.00 58.94 173 GLU A O 1
ATOM 1401 N N . PRO A 1 174 ? -18.197 -14.712 31.294 1.00 59.34 174 PRO A N 1
ATOM 1402 C CA . PRO A 1 174 ? -17.178 -15.448 32.013 1.00 59.34 174 PRO A CA 1
ATOM 1403 C C . PRO A 1 174 ? -17.654 -16.898 32.168 1.00 59.34 174 PRO A C 1
ATOM 1405 O O . PRO A 1 174 ? -18.438 -17.204 33.062 1.00 59.34 174 PRO A O 1
ATOM 1408 N N . VAL A 1 175 ? -17.171 -17.810 31.315 1.00 59.22 175 VAL A N 1
ATOM 1409 C CA . VAL A 1 175 ? -17.389 -19.264 31.432 1.00 59.22 175 VAL A CA 1
ATOM 1410 C C . VAL A 1 175 ? -16.509 -19.806 32.560 1.00 59.22 175 VAL A C 1
ATOM 1412 O O . VAL A 1 175 ? -15.699 -20.712 32.386 1.00 59.22 175 VAL A O 1
ATOM 1415 N N . VAL A 1 176 ? -16.594 -19.187 33.732 1.00 56.56 176 VAL A N 1
ATOM 1416 C CA . VAL A 1 176 ? -15.898 -19.646 34.926 1.00 56.56 176 VAL A CA 1
ATOM 1417 C C . VAL A 1 176 ? -16.905 -19.656 36.061 1.00 56.56 176 VAL A C 1
ATOM 1419 O O . VAL A 1 176 ? -16.920 -18.793 36.934 1.00 56.56 176 VAL A O 1
ATOM 1422 N N . SER A 1 177 ? -17.773 -20.665 36.036 1.00 63.41 177 SER A N 1
ATOM 1423 C CA . SER A 1 177 ? -18.411 -21.145 37.253 1.00 63.41 177 SER A CA 1
ATOM 1424 C C . SER A 1 177 ? -17.304 -21.681 38.164 1.00 63.41 177 SER A C 1
ATOM 1426 O O . SER A 1 177 ? -16.777 -22.772 37.942 1.00 63.41 177 SER A O 1
ATOM 1428 N N . PHE A 1 178 ? -16.908 -20.897 39.165 1.00 63.28 178 PHE A N 1
ATOM 1429 C CA . PHE A 1 178 ? -16.157 -21.423 40.297 1.00 63.28 178 PHE A CA 1
ATOM 1430 C C . PHE A 1 178 ? -17.131 -22.272 41.118 1.00 63.28 178 PHE A C 1
ATOM 1432 O O . PHE A 1 178 ? -17.909 -21.737 41.902 1.00 63.28 178 PHE A O 1
ATOM 1439 N N . ASN A 1 179 ? -17.125 -23.585 40.888 1.00 65.62 179 ASN A N 1
ATOM 1440 C CA . ASN A 1 179 ? -17.739 -24.523 41.820 1.00 65.62 179 ASN A CA 1
ATOM 1441 C C . ASN A 1 179 ? -16.873 -24.524 43.083 1.00 65.62 179 ASN A C 1
ATOM 1443 O O . ASN A 1 179 ? -15.711 -24.935 43.032 1.00 65.62 179 ASN A O 1
ATOM 1447 N N . LEU A 1 180 ? -17.432 -23.970 44.157 1.00 65.75 180 LEU A N 1
ATOM 1448 C CA . LEU A 1 180 ? -16.896 -24.004 45.515 1.00 65.75 180 LEU A CA 1
ATOM 1449 C C . LEU A 1 180 ? -17.360 -25.281 46.218 1.00 65.75 180 LEU A C 1
ATOM 1451 O O . LEU A 1 180 ? -18.532 -25.662 45.998 1.00 65.75 180 LEU A O 1
#

Sequence (180 aa):
MKSCIIDANGLLLDITETRESMITITVKKHLSKKLRPVFAMLHRLEGVMESSSIPKQGGQGVTQSKKEDPKPSFKPTVKCETAPKGKEKIFNEESIIDNSEEKEPDKNELKRRKEREAQMDEHQIIIREAEAKEKVEREAQVMLESRKLLFPVWTLKRIQNEAVDMTSQYWLEPVVSFNL